Protein AF-A0A915KVQ7-F1 (afdb_monomer)

Foldseek 3Di:
DDPVVVVPDDPVNLQVVLLVVCVVVVVCVVDDPVQSGSVSSVVVVVVVVVVVVVVVVVVPPD

Mean predicted aligned error: 9.24 Å

Sequence (62 aa):
FNFAYFAGQDDSDISYFIAEAAEIVGITRKLSADSKTPLCVLDYVLQQIVEFKKLDSVDDID

pLDDT: mean 78.72, std 16.38, range [36.47, 94.81]

Organism: Romanomermis culicivorax (NCBI:txid13658)

InterPro domains:
  IPR048643 Intraflagellar transport protein 52, C-terminal domain [PF21178] (11-46)

Secondary structure (DSSP, 8-state):
--GGGTTTS-HHHHHHHHHHHHHHTTGGGTS-GGG-SHHHHHHHHHHHHHHHHHHHTTTT--

Solvent-accessible surface area (backbone atoms only — not comparable to full-atom values): 3826 Å² total; per-residue (Å²): 136,72,68,71,74,58,73,76,52,54,74,64,54,55,43,49,51,47,51,54,50,30,54,77,73,51,48,63,80,74,43,57,90,89,43,72,46,54,67,49,49,49,52,52,52,51,51,52,53,55,58,54,54,57,57,62,66,63,76,76,75,125

Structure (mmCIF, N/CA/C/O backbone):
data_AF-A0A915KVQ7-F1
#
_entry.id   AF-A0A915KVQ7-F1
#
loop_
_atom_site.group_PDB
_atom_site.id
_atom_site.type_symbol
_atom_site.label_atom_id
_atom_site.label_alt_id
_atom_site.label_comp_id
_atom_site.label_asym_id
_atom_site.label_entity_id
_atom_site.label_seq_id
_atom_site.pdbx_PDB_ins_code
_atom_site.Cartn_x
_atom_site.Cartn_y
_atom_site.Cartn_z
_atom_site.occupancy
_atom_site.B_iso_or_equiv
_atom_site.auth_seq_id
_atom_site.auth_comp_id
_atom_site.auth_asym_id
_atom_site.auth_atom_id
_atom_site.pdbx_PDB_model_num
ATOM 1 N N . PHE A 1 1 ? -15.554 -2.732 -18.255 1.00 49.69 1 PHE A N 1
ATOM 2 C CA . PHE A 1 1 ? -14.183 -2.896 -17.735 1.00 49.69 1 PHE A CA 1
ATOM 3 C C . PHE A 1 1 ? -13.409 -3.776 -18.701 1.00 49.69 1 PHE A C 1
ATOM 5 O O . PHE A 1 1 ? -13.763 -4.936 -18.855 1.00 49.69 1 PHE A O 1
ATOM 12 N N . ASN A 1 2 ? -12.460 -3.205 -19.448 1.00 36.47 2 ASN A N 1
ATOM 13 C CA . ASN A 1 2 ? -11.724 -3.926 -20.487 1.00 36.47 2 ASN A CA 1
ATOM 14 C C . ASN A 1 2 ? -10.431 -4.512 -19.901 1.00 36.47 2 ASN A C 1
ATOM 16 O O . ASN A 1 2 ? -9.505 -3.766 -19.594 1.00 36.47 2 ASN A O 1
ATOM 20 N N . PHE A 1 3 ? -10.375 -5.835 -19.754 1.00 50.19 3 PHE A N 1
ATOM 21 C CA . PHE A 1 3 ? -9.204 -6.550 -19.234 1.00 50.19 3 PHE A CA 1
ATOM 22 C C . PHE A 1 3 ? -7.978 -6.456 -20.162 1.00 50.19 3 PHE A C 1
ATOM 24 O O . PHE A 1 3 ? -6.849 -6.570 -19.697 1.00 50.19 3 PHE A O 1
ATOM 31 N N . ALA A 1 4 ? -8.174 -6.177 -21.457 1.00 52.59 4 ALA A N 1
ATOM 32 C CA . ALA A 1 4 ? -7.084 -6.103 -22.431 1.00 52.59 4 ALA A CA 1
ATOM 33 C C . ALA A 1 4 ? -6.164 -4.881 -22.248 1.00 52.59 4 ALA A C 1
ATOM 35 O O . ALA A 1 4 ? -5.019 -4.926 -22.680 1.00 52.59 4 ALA A O 1
ATOM 36 N N . TYR A 1 5 ? -6.630 -3.810 -21.588 1.00 55.12 5 TYR A N 1
ATOM 37 C CA . TYR A 1 5 ? -5.794 -2.632 -21.307 1.00 55.12 5 TYR A CA 1
ATOM 38 C C . TYR A 1 5 ? -4.715 -2.927 -20.251 1.00 55.12 5 TYR A C 1
ATOM 40 O O . TYR A 1 5 ? -3.649 -2.326 -20.270 1.00 55.12 5 TYR A O 1
ATOM 48 N N . PHE A 1 6 ? -4.981 -3.887 -19.361 1.00 53.78 6 PHE A N 1
ATOM 49 C CA . PHE A 1 6 ? -4.042 -4.330 -18.328 1.00 53.78 6 PHE A CA 1
ATOM 50 C C . PHE A 1 6 ? -3.145 -5.480 -18.800 1.00 53.78 6 PHE A C 1
ATOM 52 O O . PHE A 1 6 ? -2.059 -5.660 -18.271 1.00 53.78 6 PHE A O 1
ATOM 59 N N . ALA A 1 7 ? -3.560 -6.230 -19.825 1.00 52.25 7 ALA A N 1
ATOM 60 C CA . ALA A 1 7 ? -2.814 -7.376 -20.352 1.00 52.25 7 ALA A CA 1
ATOM 61 C C . ALA A 1 7 ? -1.509 -7.006 -21.091 1.00 52.25 7 ALA A C 1
ATOM 63 O O . ALA A 1 7 ? -0.741 -7.897 -21.441 1.00 52.25 7 ALA A O 1
ATOM 64 N N . GLY A 1 8 ? -1.279 -5.716 -21.361 1.00 51.09 8 GLY A N 1
ATOM 65 C CA . GLY A 1 8 ? -0.049 -5.199 -21.972 1.00 51.09 8 GLY A CA 1
ATOM 66 C C . GLY A 1 8 ? 0.901 -4.495 -21.001 1.00 51.09 8 GLY A C 1
ATOM 67 O O . GLY A 1 8 ? 1.925 -3.996 -21.454 1.00 51.09 8 GLY A O 1
ATOM 68 N N . GLN A 1 9 ? 0.561 -4.418 -19.711 1.00 57.19 9 GLN A N 1
ATOM 69 C CA . GLN A 1 9 ? 1.430 -3.834 -18.694 1.00 57.19 9 GLN A CA 1
ATOM 70 C C . GLN A 1 9 ? 2.235 -4.949 -18.037 1.00 57.19 9 GLN A C 1
ATOM 72 O O . GLN A 1 9 ? 1.666 -5.887 -17.482 1.00 57.19 9 GLN A O 1
ATOM 77 N N . ASP A 1 10 ? 3.555 -4.864 -18.160 1.00 67.06 10 ASP A N 1
ATOM 78 C CA . ASP A 1 10 ? 4.481 -5.734 -17.439 1.00 67.06 10 ASP A CA 1
ATOM 79 C C . ASP A 1 10 ? 4.251 -5.580 -15.921 1.00 67.06 10 ASP A C 1
ATOM 81 O O . ASP A 1 10 ? 3.798 -4.530 -15.455 1.00 67.06 10 ASP A O 1
ATOM 85 N N . ASP A 1 11 ? 4.577 -6.595 -15.119 1.00 68.56 11 ASP A N 1
ATOM 86 C CA . ASP A 1 11 ? 4.431 -6.544 -13.651 1.00 68.56 11 ASP A CA 1
ATOM 87 C C . ASP A 1 11 ? 5.198 -5.343 -13.047 1.00 68.56 11 ASP A C 1
ATOM 89 O O . ASP A 1 11 ? 4.875 -4.842 -11.960 1.00 68.56 11 ASP A O 1
ATOM 93 N N . SER A 1 12 ? 6.199 -4.842 -13.779 1.00 77.75 12 SER A N 1
ATOM 94 C CA . SER A 1 12 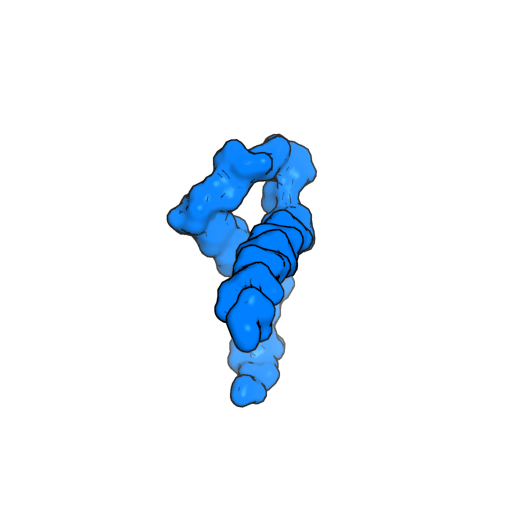? 6.947 -3.622 -13.487 1.00 77.75 12 SER A CA 1
ATOM 95 C C . SER A 1 12 ? 6.100 -2.344 -13.573 1.00 77.75 12 SER A C 1
ATOM 97 O O . SER A 1 12 ? 6.197 -1.508 -12.672 1.00 77.75 12 SER A O 1
ATOM 99 N N . ASP A 1 13 ? 5.219 -2.211 -14.567 1.00 86.81 13 ASP A N 1
ATOM 100 C CA . ASP A 1 13 ? 4.331 -1.053 -14.737 1.00 86.81 13 ASP A CA 1
ATOM 101 C C . ASP A 1 13 ? 3.299 -0.983 -13.608 1.00 86.81 13 ASP A C 1
ATOM 103 O O . ASP A 1 13 ? 3.040 0.086 -13.051 1.00 86.81 13 ASP A O 1
ATOM 107 N N . ILE A 1 14 ? 2.742 -2.135 -13.221 1.00 87.19 14 ILE A N 1
ATOM 108 C CA . ILE A 1 14 ? 1.793 -2.234 -12.103 1.00 87.19 14 I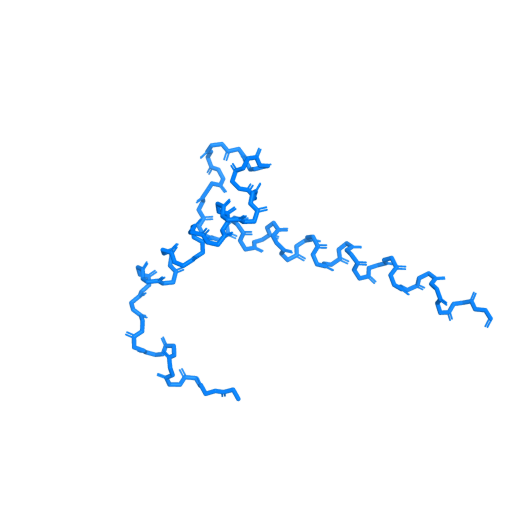LE A CA 1
ATOM 109 C C . ILE A 1 14 ? 2.490 -1.870 -10.791 1.00 87.19 14 ILE A C 1
ATOM 111 O O . ILE A 1 14 ? 1.962 -1.090 -9.995 1.00 87.19 14 ILE A O 1
ATOM 115 N N . SER A 1 15 ? 3.695 -2.398 -10.571 1.00 87.38 15 SER A N 1
ATOM 116 C CA . SER A 1 15 ? 4.489 -2.094 -9.379 1.00 87.38 15 SER A CA 1
ATOM 117 C C . SER A 1 15 ? 4.852 -0.610 -9.301 1.00 87.38 15 SER A C 1
ATOM 119 O O . SER A 1 15 ? 4.748 -0.010 -8.229 1.00 87.38 15 SER A O 1
ATOM 121 N N . TYR A 1 16 ? 5.221 -0.006 -10.434 1.00 88.88 16 TYR A N 1
ATOM 122 C CA . TYR A 1 16 ? 5.510 1.421 -10.547 1.00 88.88 16 TYR A CA 1
ATOM 123 C C . TYR A 1 16 ? 4.270 2.273 -10.261 1.00 88.88 16 TYR A C 1
ATOM 125 O O . TYR A 1 16 ? 4.323 3.175 -9.426 1.00 88.88 16 TYR A O 1
ATOM 133 N N . PHE A 1 17 ? 3.131 1.942 -10.876 1.00 91.94 17 PHE A N 1
ATOM 134 C CA . PHE A 1 17 ? 1.866 2.631 -10.633 1.00 91.94 17 PHE A CA 1
ATOM 135 C C . PHE A 1 17 ? 1.482 2.617 -9.149 1.00 91.94 17 PHE A C 1
ATOM 137 O O . PHE A 1 17 ? 1.131 3.657 -8.592 1.00 91.94 17 PHE A O 1
ATOM 144 N N . ILE A 1 18 ? 1.576 1.457 -8.491 1.00 91.94 18 ILE A N 1
ATOM 145 C CA . ILE A 1 18 ? 1.243 1.321 -7.068 1.00 91.94 18 ILE A CA 1
ATOM 146 C C . ILE A 1 18 ? 2.181 2.174 -6.204 1.00 91.94 18 ILE A C 1
ATOM 148 O O . ILE A 1 18 ? 1.713 2.827 -5.270 1.00 91.94 18 ILE A O 1
ATOM 152 N N . ALA A 1 19 ? 3.480 2.199 -6.512 1.00 89.56 19 ALA A N 1
ATOM 153 C CA . ALA A 1 19 ? 4.456 2.992 -5.769 1.00 89.56 19 ALA A CA 1
ATOM 154 C C . ALA A 1 19 ? 4.197 4.504 -5.899 1.00 89.56 19 ALA A C 1
ATOM 156 O O . ALA A 1 19 ? 4.125 5.201 -4.885 1.00 89.56 19 ALA A O 1
ATOM 157 N N . GLU A 1 20 ? 3.985 5.001 -7.120 1.00 93.62 20 GLU A N 1
ATOM 158 C CA . GLU A 1 20 ? 3.687 6.417 -7.372 1.00 93.62 20 GLU A CA 1
ATOM 159 C C . GLU A 1 20 ? 2.361 6.835 -6.729 1.00 93.62 20 GLU A C 1
ATOM 161 O O . GLU A 1 20 ? 2.285 7.858 -6.047 1.00 93.62 20 GLU A O 1
ATOM 166 N N . ALA A 1 21 ? 1.314 6.016 -6.869 1.00 94.50 21 ALA A N 1
ATOM 167 C CA . ALA A 1 21 ? 0.028 6.275 -6.231 1.00 94.50 21 ALA A CA 1
ATOM 168 C C . ALA A 1 21 ? 0.158 6.329 -4.699 1.00 94.50 21 ALA A C 1
ATOM 170 O O . ALA A 1 21 ? -0.423 7.208 -4.058 1.00 94.50 21 ALA A O 1
ATOM 171 N N . ALA A 1 22 ? 0.948 5.431 -4.103 1.00 92.44 22 ALA A N 1
ATOM 172 C CA . ALA A 1 22 ? 1.193 5.427 -2.666 1.00 92.44 22 ALA A CA 1
ATOM 173 C C . ALA A 1 22 ? 1.895 6.702 -2.187 1.00 92.44 22 ALA A C 1
ATOM 175 O O . ALA A 1 22 ? 1.574 7.194 -1.103 1.00 92.44 22 ALA A O 1
ATOM 176 N N . GLU A 1 23 ? 2.834 7.240 -2.967 1.00 91.94 23 GLU A N 1
ATOM 177 C CA . GLU A 1 23 ? 3.529 8.487 -2.638 1.00 91.94 23 GLU A CA 1
ATOM 178 C C . GLU A 1 23 ? 2.590 9.693 -2.763 1.00 91.94 23 GLU A C 1
ATOM 180 O O . GLU A 1 23 ? 2.483 10.483 -1.825 1.00 91.94 23 GLU A O 1
ATOM 185 N N . ILE A 1 24 ? 1.835 9.788 -3.865 1.00 94.81 24 ILE A N 1
ATOM 186 C CA . ILE A 1 24 ? 0.870 10.873 -4.119 1.00 94.81 24 ILE A CA 1
ATOM 187 C C . ILE A 1 24 ? -0.192 10.944 -3.014 1.00 94.81 24 ILE A C 1
ATOM 189 O O . ILE A 1 24 ? -0.530 12.028 -2.539 1.00 94.81 24 ILE A O 1
ATOM 193 N N . VAL A 1 25 ? -0.708 9.792 -2.577 1.00 91.81 25 VAL A N 1
ATOM 194 C CA . VAL A 1 25 ? -1.728 9.699 -1.516 1.00 91.81 25 VAL A CA 1
ATOM 195 C C . VAL A 1 25 ? -1.102 9.778 -0.109 1.00 91.81 25 VAL A C 1
ATOM 197 O O . VAL A 1 25 ? -1.806 9.905 0.893 1.00 91.81 25 VAL A O 1
ATOM 200 N N . GLY A 1 26 ? 0.230 9.739 0.002 1.00 91.19 26 GLY A N 1
ATOM 201 C CA . GLY A 1 26 ? 0.957 9.833 1.271 1.00 91.19 26 GLY A CA 1
ATOM 202 C C . GLY A 1 26 ? 0.913 8.561 2.128 1.00 91.19 26 GLY A C 1
ATOM 203 O O . GLY A 1 26 ? 1.146 8.621 3.338 1.00 91.19 26 GLY A O 1
ATOM 204 N N . ILE A 1 27 ? 0.622 7.405 1.527 1.00 90.19 27 ILE A N 1
ATOM 205 C CA . ILE A 1 27 ? 0.615 6.086 2.183 1.00 90.19 27 ILE A CA 1
ATOM 206 C C . ILE A 1 27 ? 2.035 5.664 2.574 1.00 90.19 27 ILE A C 1
ATOM 208 O O . ILE A 1 27 ? 2.241 5.077 3.635 1.00 90.19 27 ILE A O 1
ATOM 212 N N . THR A 1 28 ? 3.038 6.023 1.773 1.00 85.50 28 THR A N 1
ATOM 213 C CA . THR A 1 28 ? 4.456 5.673 1.989 1.00 85.50 28 THR A CA 1
ATOM 214 C C . THR A 1 28 ? 5.031 6.163 3.320 1.00 85.50 28 THR A C 1
ATOM 216 O O . THR A 1 28 ? 6.018 5.602 3.798 1.00 85.50 28 THR A O 1
ATOM 219 N N . ARG A 1 29 ? 4.419 7.186 3.932 1.00 87.44 29 ARG A N 1
ATOM 220 C CA . ARG A 1 29 ? 4.782 7.733 5.254 1.00 87.44 29 ARG A CA 1
ATOM 221 C C . ARG A 1 29 ? 4.129 6.990 6.421 1.00 87.44 29 ARG A C 1
ATOM 223 O O . ARG A 1 29 ? 4.532 7.187 7.562 1.00 87.44 29 ARG A O 1
ATOM 230 N N . LYS A 1 30 ? 3.104 6.183 6.141 1.00 85.25 30 LYS A N 1
ATOM 231 C CA . LYS A 1 30 ? 2.335 5.409 7.127 1.00 85.25 30 LYS A CA 1
ATOM 232 C C . LYS A 1 30 ? 2.801 3.955 7.227 1.00 85.25 30 LYS A C 1
ATOM 234 O O . LYS A 1 30 ? 2.484 3.286 8.204 1.00 85.25 30 LYS A O 1
ATOM 239 N N . LEU A 1 31 ? 3.544 3.480 6.230 1.00 84.44 31 LEU A N 1
ATOM 240 C CA . LEU A 1 31 ? 4.139 2.147 6.198 1.00 84.44 31 LEU A CA 1
ATOM 241 C C . LEU A 1 31 ? 5.572 2.181 6.740 1.00 84.44 31 LEU A C 1
ATOM 243 O O . LEU A 1 31 ? 6.299 3.158 6.545 1.00 84.44 31 LEU A O 1
ATOM 247 N N . SER A 1 32 ? 5.994 1.101 7.399 1.00 82.81 32 SER A N 1
ATOM 248 C CA . SER A 1 32 ? 7.398 0.930 7.783 1.00 82.81 32 SER A CA 1
ATOM 249 C C . SER A 1 32 ? 8.278 0.786 6.532 1.00 82.81 32 SER A C 1
ATOM 251 O O . SER A 1 32 ? 7.794 0.455 5.447 1.00 82.81 32 SER A O 1
ATOM 253 N N . ALA A 1 33 ? 9.582 1.047 6.666 1.00 72.81 33 ALA A N 1
ATOM 254 C CA . ALA A 1 33 ? 10.519 0.982 5.542 1.00 72.81 33 ALA A CA 1
ATOM 255 C C . ALA A 1 33 ? 10.526 -0.394 4.846 1.00 72.81 33 ALA A C 1
ATOM 257 O O . ALA A 1 33 ? 10.635 -0.449 3.622 1.00 72.81 33 ALA A O 1
ATOM 258 N N . ASP A 1 34 ? 10.310 -1.469 5.608 1.00 71.06 34 ASP A N 1
ATOM 259 C CA . ASP A 1 34 ? 10.294 -2.853 5.117 1.00 71.06 34 ASP A CA 1
ATOM 260 C C . ASP A 1 34 ? 8.951 -3.259 4.479 1.00 71.06 34 ASP A C 1
ATOM 262 O O . ASP A 1 34 ? 8.847 -4.301 3.837 1.00 71.06 34 ASP A O 1
ATOM 266 N N . SER A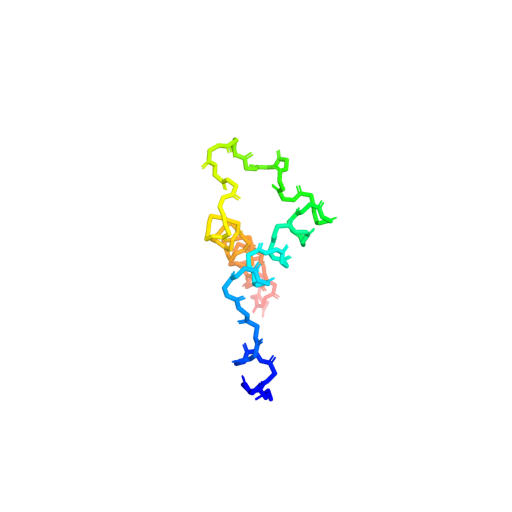 1 35 ? 7.905 -2.437 4.625 1.00 74.62 35 SER A N 1
ATOM 267 C CA . SER A 1 35 ? 6.540 -2.720 4.154 1.00 74.62 35 SER A CA 1
ATOM 268 C C . SER A 1 35 ? 6.147 -1.939 2.896 1.00 74.62 35 SER A C 1
ATOM 270 O O . SER A 1 35 ? 4.965 -1.800 2.603 1.00 74.62 35 SER A O 1
ATOM 272 N N . LYS A 1 36 ? 7.113 -1.424 2.127 1.00 78.19 36 LYS A N 1
ATOM 273 C CA . LYS A 1 36 ? 6.856 -0.630 0.907 1.00 78.19 36 LYS A CA 1
ATOM 274 C C . LYS A 1 36 ? 6.721 -1.463 -0.372 1.00 78.19 36 LYS A C 1
ATOM 276 O O . LYS A 1 36 ? 6.839 -0.929 -1.471 1.00 78.19 36 LYS A O 1
ATOM 281 N N . THR A 1 37 ? 6.489 -2.768 -0.251 1.00 88.38 37 THR A N 1
ATOM 282 C CA . THR A 1 37 ? 6.207 -3.607 -1.422 1.00 88.38 37 THR A CA 1
ATOM 283 C C . THR A 1 37 ? 4.808 -3.294 -1.976 1.00 88.38 37 THR A C 1
ATOM 285 O O . THR A 1 37 ? 3.922 -2.915 -1.201 1.00 88.38 37 THR A O 1
ATOM 288 N N . PRO A 1 38 ? 4.558 -3.486 -3.286 1.00 88.44 38 PRO A N 1
ATOM 289 C CA . PRO A 1 38 ? 3.247 -3.212 -3.879 1.00 88.44 38 PRO A CA 1
ATOM 290 C C . PRO A 1 38 ? 2.093 -3.955 -3.191 1.00 88.44 38 PRO A C 1
ATOM 292 O O . PRO A 1 38 ? 1.020 -3.391 -2.986 1.00 88.44 38 PRO A O 1
ATOM 295 N N . LEU A 1 39 ? 2.323 -5.202 -2.766 1.00 90.06 39 LEU A N 1
ATOM 296 C CA . LEU A 1 39 ? 1.317 -5.999 -2.062 1.00 90.06 39 LEU A CA 1
ATOM 297 C C . LEU A 1 39 ? 0.993 -5.436 -0.674 1.00 90.06 39 LEU A C 1
ATOM 299 O O . LEU A 1 39 ? -0.178 -5.359 -0.315 1.00 90.06 39 LEU A O 1
ATOM 303 N N . CYS A 1 40 ? 1.999 -4.998 0.087 1.00 91.00 40 CYS A N 1
ATOM 304 C CA . CYS A 1 40 ? 1.778 -4.375 1.394 1.00 91.00 40 CYS A CA 1
ATOM 305 C C . CYS A 1 40 ? 1.034 -3.036 1.276 1.00 91.00 40 CYS A C 1
ATOM 307 O O . CYS A 1 40 ? 0.179 -2.728 2.104 1.00 91.00 40 CYS A O 1
ATOM 309 N N . VAL A 1 41 ? 1.323 -2.255 0.229 1.00 91.94 41 VAL A N 1
ATOM 310 C CA . VAL A 1 41 ? 0.585 -1.020 -0.077 1.00 91.94 41 VAL A CA 1
ATOM 311 C C . VAL A 1 41 ? -0.884 -1.328 -0.360 1.00 91.94 41 VAL A C 1
ATOM 313 O O . VAL A 1 41 ? -1.763 -0.677 0.205 1.00 91.94 41 VAL A O 1
ATOM 316 N N . LEU A 1 42 ? -1.162 -2.319 -1.211 1.00 92.75 42 LEU A N 1
ATOM 317 C CA . LEU A 1 42 ? -2.531 -2.713 -1.544 1.00 92.75 42 LEU A CA 1
ATOM 318 C C . LEU A 1 42 ? -3.291 -3.245 -0.325 1.00 92.75 42 LEU A C 1
ATOM 320 O O . LEU A 1 42 ? -4.436 -2.849 -0.122 1.00 92.75 42 LEU A O 1
ATOM 324 N N . ASP A 1 43 ? -2.661 -4.084 0.499 1.00 93.00 43 ASP A N 1
ATOM 325 C CA . ASP A 1 43 ? -3.262 -4.593 1.7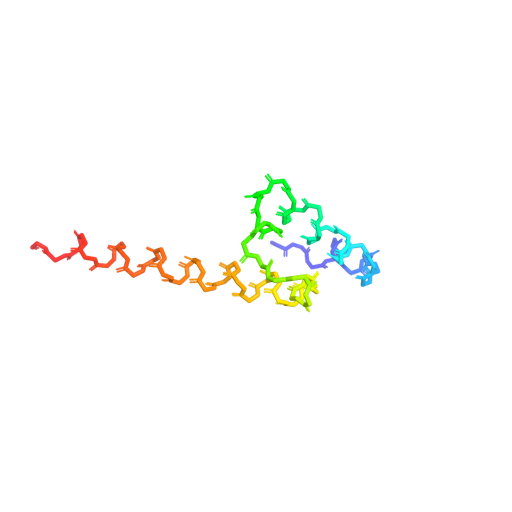38 1.00 93.00 43 ASP A CA 1
ATOM 326 C C . ASP A 1 43 ? -3.657 -3.444 2.676 1.00 93.00 43 ASP A C 1
ATOM 328 O O . ASP A 1 43 ? -4.804 -3.363 3.118 1.00 93.00 43 ASP A O 1
ATOM 332 N N . TYR A 1 44 ? -2.757 -2.476 2.878 1.00 93.00 44 TYR A N 1
ATOM 333 C CA . TYR A 1 44 ? -3.056 -1.283 3.666 1.00 93.00 44 TYR A CA 1
ATOM 334 C C . TYR A 1 44 ? -4.258 -0.507 3.110 1.00 93.00 44 TYR A C 1
ATOM 336 O O . TYR A 1 44 ? -5.177 -0.172 3.857 1.00 93.00 44 TYR A O 1
ATOM 344 N N . VAL A 1 45 ? -4.286 -0.239 1.800 1.00 93.44 45 VAL A N 1
ATOM 345 C CA . VAL A 1 45 ? -5.390 0.493 1.152 1.00 93.44 45 VAL A CA 1
ATOM 346 C C . VAL A 1 45 ? -6.717 -0.244 1.313 1.00 93.44 45 VAL A C 1
ATOM 348 O O . VAL A 1 45 ? -7.722 0.377 1.662 1.00 93.44 45 VAL A O 1
ATOM 351 N N . LEU A 1 46 ? -6.735 -1.560 1.097 1.00 94.50 46 LEU A N 1
ATOM 352 C CA . LEU A 1 46 ? -7.945 -2.369 1.231 1.00 94.50 46 LEU A CA 1
ATOM 353 C C . LEU A 1 46 ? -8.465 -2.369 2.669 1.00 94.50 46 LEU A C 1
ATOM 355 O O . LEU A 1 46 ? -9.669 -2.210 2.870 1.00 94.50 46 LEU A O 1
ATOM 359 N N . GLN A 1 47 ? -7.581 -2.457 3.665 1.00 94.31 47 GLN A N 1
ATOM 360 C CA . GLN A 1 47 ? -7.964 -2.313 5.071 1.00 94.31 47 GLN A CA 1
ATOM 361 C C . GLN A 1 47 ? -8.588 -0.942 5.345 1.00 94.31 47 GLN A C 1
ATOM 363 O O . GLN A 1 47 ? -9.648 -0.878 5.962 1.00 94.31 47 GLN A O 1
ATOM 368 N N . GLN A 1 48 ? -8.002 0.151 4.838 1.00 93.06 48 GLN A N 1
ATOM 369 C CA . GLN A 1 48 ? -8.586 1.490 5.006 1.00 93.06 48 GLN A CA 1
ATOM 370 C C . GLN A 1 48 ? -9.981 1.602 4.372 1.00 93.06 48 GLN A C 1
ATOM 372 O O . GLN A 1 48 ? -10.872 2.198 4.969 1.00 93.06 48 GLN A O 1
ATOM 377 N N . ILE A 1 49 ? -10.200 1.008 3.192 1.00 93.25 49 ILE A N 1
ATOM 378 C CA . ILE A 1 49 ? -11.517 0.993 2.531 1.00 93.25 49 ILE A CA 1
ATOM 379 C C . ILE A 1 49 ? -12.535 0.195 3.353 1.00 93.25 49 ILE A C 1
ATOM 381 O O . ILE A 1 49 ? -13.681 0.621 3.492 1.00 93.25 49 ILE A O 1
ATOM 385 N N . VAL A 1 50 ? -12.134 -0.960 3.891 1.00 94.50 50 VAL A N 1
ATOM 386 C CA . VAL A 1 50 ? -12.996 -1.785 4.749 1.00 94.50 50 VAL A CA 1
ATOM 387 C C . VAL A 1 50 ? -13.370 -1.032 6.023 1.00 94.50 50 VAL A C 1
ATOM 389 O O . VAL A 1 50 ? -14.547 -1.001 6.369 1.00 94.50 50 VAL A O 1
ATOM 392 N N . GLU A 1 51 ? -12.405 -0.407 6.699 1.00 90.88 51 GLU A N 1
ATOM 393 C CA . GLU A 1 51 ? -12.673 0.394 7.899 1.00 90.88 51 GLU A CA 1
ATOM 394 C C . GLU A 1 51 ? -13.570 1.595 7.597 1.00 90.88 51 GLU A C 1
ATOM 396 O O . GLU A 1 51 ? -14.520 1.842 8.334 1.00 90.88 51 GLU A O 1
ATOM 401 N N . PHE A 1 52 ? -13.337 2.291 6.481 1.00 90.25 52 PHE A N 1
ATOM 402 C CA . PHE A 1 52 ? -14.187 3.400 6.050 1.00 90.25 52 PHE A CA 1
ATOM 403 C C . PHE A 1 52 ? -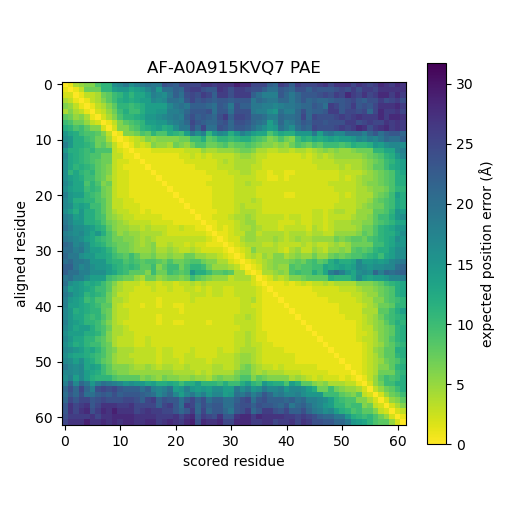1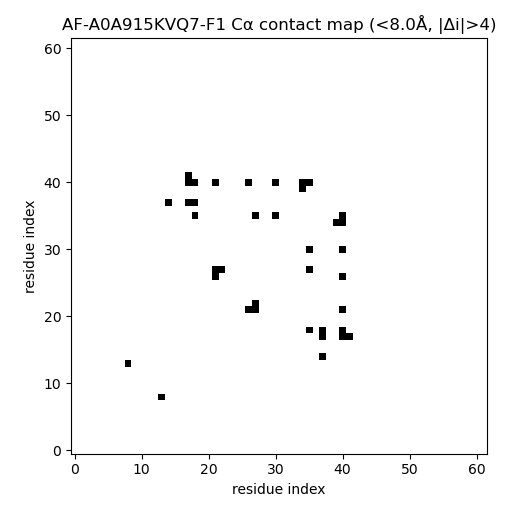5.644 2.956 5.861 1.00 90.25 52 PHE A C 1
ATOM 405 O O . PHE A 1 52 ? -16.552 3.569 6.407 1.00 90.25 52 PHE A O 1
ATOM 412 N N . LYS A 1 53 ? -15.876 1.829 5.178 1.00 88.75 53 LYS A N 1
ATOM 413 C CA . LYS A 1 53 ? -17.231 1.311 4.932 1.00 88.75 53 LYS A CA 1
ATOM 414 C C . LYS A 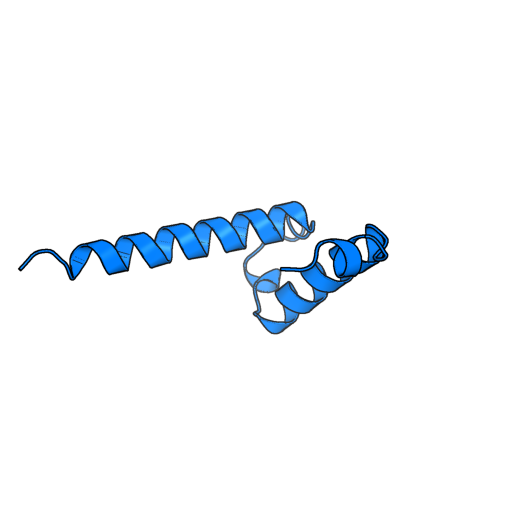1 53 ? -17.974 0.841 6.181 1.00 88.75 53 LYS A C 1
ATOM 416 O O . LYS A 1 53 ? -19.196 0.775 6.156 1.00 88.75 53 LYS A O 1
ATOM 421 N N . LYS A 1 54 ? -17.274 0.477 7.260 1.00 87.69 54 LYS A N 1
ATOM 422 C CA . LYS A 1 54 ? -17.937 0.135 8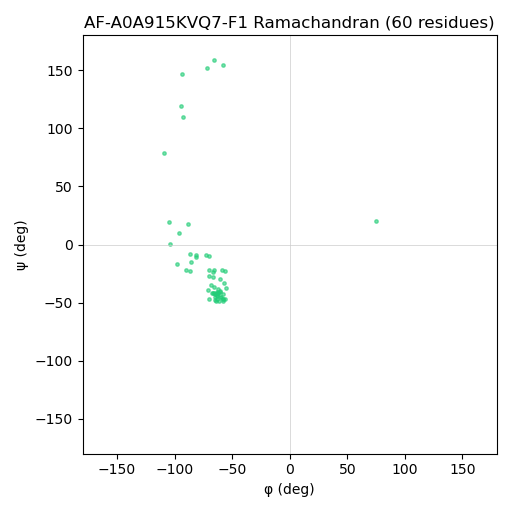.531 1.00 87.69 54 LYS A CA 1
ATOM 42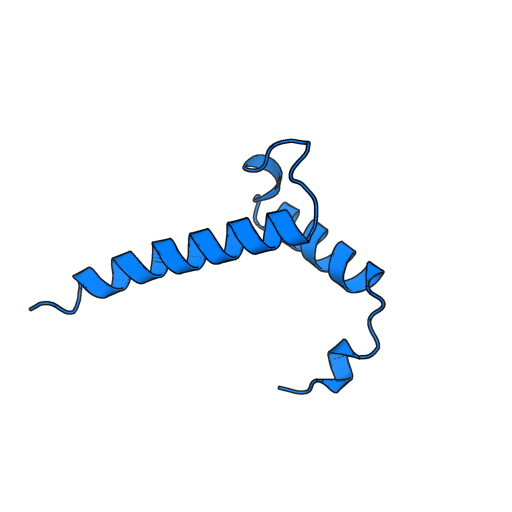3 C C . LYS A 1 54 ? -18.615 1.350 9.163 1.00 87.69 54 LYS A C 1
ATOM 425 O O . LYS A 1 54 ? -19.573 1.161 9.905 1.00 87.69 54 LYS A O 1
ATOM 430 N N . LEU A 1 55 ? -18.111 2.556 8.893 1.00 74.56 55 LEU A N 1
ATOM 431 C CA . LEU A 1 55 ? -18.698 3.801 9.387 1.00 74.56 55 LEU A CA 1
ATOM 432 C C . LEU A 1 55 ? -20.028 4.095 8.685 1.00 74.56 55 LEU A C 1
ATOM 434 O O . LEU A 1 55 ? -20.981 4.460 9.363 1.00 74.56 55 LEU A O 1
ATOM 438 N N . ASP A 1 56 ? -20.119 3.826 7.379 1.00 65.81 56 ASP A N 1
ATOM 439 C CA . ASP A 1 56 ? -21.351 4.023 6.598 1.00 65.81 56 ASP A CA 1
ATOM 440 C C . ASP A 1 56 ? -22.524 3.166 7.123 1.00 65.81 56 ASP A C 1
ATOM 442 O O . ASP A 1 56 ? -23.677 3.576 7.057 1.00 65.81 56 ASP A O 1
ATOM 446 N N . SER A 1 57 ? -22.251 1.997 7.715 1.00 56.28 57 SER A N 1
ATOM 447 C CA . SER A 1 57 ? -23.285 1.113 8.278 1.00 56.28 57 SER A CA 1
ATOM 448 C C . SER A 1 57 ? -23.925 1.612 9.583 1.00 56.28 57 SER A C 1
ATOM 450 O O . SER A 1 57 ? -24.861 0.977 10.071 1.00 56.28 57 SER A O 1
ATOM 452 N N . VAL A 1 58 ? -23.402 2.678 10.198 1.00 57.28 58 VAL A N 1
ATOM 453 C CA . VAL A 1 58 ? -23.961 3.254 11.437 1.00 57.28 58 VAL A CA 1
ATOM 454 C C . VAL A 1 58 ? -25.069 4.268 11.127 1.00 57.28 58 VAL A C 1
ATOM 456 O O . VAL A 1 58 ? -25.945 4.466 11.963 1.00 57.28 58 VAL A O 1
ATOM 459 N N . ASP A 1 59 ? -25.081 4.838 9.919 1.00 56.38 59 ASP A N 1
ATOM 460 C CA . ASP A 1 59 ? -26.044 5.869 9.508 1.00 56.38 59 ASP A CA 1
ATOM 461 C C . ASP A 1 59 ? -27.364 5.297 8.936 1.00 56.38 59 ASP A C 1
ATOM 463 O O . ASP A 1 59 ? -28.321 6.043 8.752 1.00 56.38 59 ASP A O 1
ATOM 467 N N . ASP A 1 60 ? -27.453 3.979 8.702 1.00 56.50 60 ASP A N 1
ATOM 468 C CA . ASP A 1 60 ? -28.652 3.293 8.174 1.00 56.50 60 ASP A CA 1
ATOM 469 C C . ASP A 1 60 ? -29.555 2.667 9.270 1.00 56.50 60 ASP A C 1
ATOM 471 O O . ASP A 1 60 ? -30.476 1.903 8.966 1.00 56.50 60 ASP A O 1
ATOM 475 N N . ILE A 1 61 ? -29.304 2.954 10.554 1.00 54.34 61 ILE A N 1
ATOM 476 C CA . ILE A 1 61 ? -30.160 2.532 11.678 1.00 54.34 61 ILE A CA 1
ATOM 477 C C . ILE A 1 61 ? -30.869 3.766 12.252 1.00 54.34 61 ILE A C 1
ATOM 479 O O . ILE A 1 61 ? -30.470 4.285 13.292 1.00 54.34 61 ILE A O 1
ATOM 483 N N . ASP A 1 62 ? -31.928 4.199 11.567 1.00 52.31 62 ASP A N 1
ATOM 484 C CA . ASP A 1 62 ? -33.006 5.049 12.103 1.00 52.31 62 ASP A CA 1
ATOM 485 C C . ASP A 1 62 ? -34.355 4.317 11.963 1.00 52.31 62 ASP A C 1
ATOM 487 O O . ASP A 1 62 ? -34.665 3.829 10.847 1.00 52.31 62 ASP A O 1
#

Radius of gyration: 15.3 Å; Cα contacts (8 Å, |Δi|>4): 19; chains: 1; bounding box: 44×18×34 Å